Protein AF-X0V969-F1 (afdb_monomer)

Sequence (112 aa):
SYSHISVVVDELPYENVTLEDFVNMVVSQLTTTLQDCRLAQEYSAAIDGMPAVVLVFTYTGDFGGKNVTFREEIVVLVKDKLYYLLKYVVPAEFYEDYADCFELAKSSFGFD

Mean predicted aligned error: 3.29 Å

pLDDT: mean 93.66, std 5.45, range [59.69, 98.62]

Foldseek 3Di:
DPKDKDKDKDFDPDPPDDLVNVVVVVQVVCVVPFAPKDFPDWDWDDQQNFIKIKTWIWGWDDDPNDTFIKIKIWIWGDDPRMIMTTIIIDGPVCCVVCVVVSVVVRNPDYDD

Solvent-accessible surface area (backbone atoms only — not comparable to full-atom values): 6387 Å² total; per-residue (Å²): 130,77,68,46,76,50,76,48,75,47,71,52,96,52,92,87,68,46,63,66,60,50,50,52,50,52,54,50,50,47,51,73,73,40,50,80,35,40,82,75,48,74,49,79,47,66,51,77,87,38,71,27,40,39,39,31,34,37,31,49,45,79,60,93,90,36,85,40,54,32,34,36,39,34,40,40,36,63,58,96,66,29,35,38,39,43,36,41,38,22,46,52,92,54,41,78,84,49,42,67,61,51,51,51,52,55,73,69,46,70,83,134

Organism: NCBI:txid412755

Secondary structure (DSSP, 8-state):
---EEEEEEEE-SSTT--HHHHHHHHHHHHHHHSTT-EEEEEEEEEETTEEEEEEEEEEEEESSSSEEEEEEEEEEEEETTEEEEEEEEEEGGGHHHHHHHHHHHHHH----

Nearest PDB structures (foldseek):
  6xrr-assembly4_H  TM=8.177E-01  e=1.289E-04  Salmonella enterica subsp. enterica serovar Typhimurium str. LT2
  6xrr-assembly3_D  TM=8.148E-01  e=2.866E-04  Salmonella enterica subsp. enterica serovar Typhimurium str. LT2
  6mna-assembly1_A  TM=7.295E-01  e=2.155E-04  Mycobacterium tuberculosis H37Rv
  6xrb-assembly1_A  TM=7.318E-01  e=6.749E-04  Salmonella enterica subsp. enterica serovar Typhimurium str. SL1344
  4pws-assembly1_A  TM=6.669E-01  e=1.816E-04  Mycobacterium tuberculosis

Radius of gyration: 14.26 Å; Cα contacts (8 Å, |Δi|>4): 198; chains: 1; bounding box: 39×22×40 Å

Structure (mmCIF, N/CA/C/O backbone):
data_AF-X0V969-F1
#
_entry.id   AF-X0V969-F1
#
loop_
_atom_site.group_PDB
_atom_site.id
_atom_site.type_symbol
_atom_site.label_atom_id
_atom_site.label_alt_id
_atom_site.label_comp_id
_atom_site.label_asym_id
_atom_site.label_entity_id
_atom_site.label_seq_id
_atom_site.pdbx_PDB_ins_code
_atom_site.Cartn_x
_atom_site.Cartn_y
_atom_site.Cartn_z
_atom_site.occupancy
_atom_site.B_iso_or_equiv
_atom_site.auth_seq_id
_atom_site.auth_comp_id
_atom_site.auth_asym_id
_atom_site.auth_atom_id
_atom_site.pdbx_PDB_model_num
ATOM 1 N N . SER A 1 1 ? 5.744 -12.106 -14.568 1.00 59.69 1 SER A N 1
ATOM 2 C CA . SER A 1 1 ? 5.685 -10.764 -13.961 1.00 59.69 1 SER A CA 1
ATOM 3 C C . SER A 1 1 ? 5.716 -10.930 -12.452 1.00 59.69 1 SER A C 1
ATOM 5 O O . SER A 1 1 ? 5.143 -11.894 -11.958 1.00 59.69 1 SER A O 1
ATOM 7 N N . TYR A 1 2 ? 6.430 -10.067 -11.723 1.00 71.56 2 TYR A N 1
ATOM 8 C CA . TYR A 1 2 ? 6.378 -10.040 -10.254 1.00 71.56 2 TYR A CA 1
ATOM 9 C C . TYR A 1 2 ? 5.294 -9.044 -9.832 1.00 71.56 2 TYR A C 1
ATOM 11 O O . TYR A 1 2 ? 5.583 -7.981 -9.299 1.00 71.56 2 TYR A O 1
ATOM 19 N N . SER A 1 3 ? 4.052 -9.351 -10.203 1.00 85.00 3 SER A N 1
ATOM 20 C CA . SER A 1 3 ? 2.881 -8.590 -9.773 1.00 85.00 3 SER A CA 1
ATOM 21 C C . SER A 1 3 ? 2.292 -9.322 -8.579 1.00 85.00 3 SER A C 1
ATOM 23 O O . SER A 1 3 ? 2.011 -10.519 -8.665 1.00 85.00 3 SER A O 1
ATOM 25 N N . HIS A 1 4 ? 2.146 -8.628 -7.461 1.00 90.44 4 HIS A N 1
ATOM 26 C CA . HIS A 1 4 ? 1.699 -9.221 -6.214 1.00 90.44 4 HIS A CA 1
ATOM 27 C C . HIS A 1 4 ? 0.608 -8.362 -5.587 1.00 90.44 4 HIS A C 1
ATOM 29 O O . HIS A 1 4 ? 0.810 -7.176 -5.339 1.00 90.44 4 HIS A O 1
ATOM 35 N N . ILE A 1 5 ? -0.540 -8.985 -5.326 1.00 93.75 5 ILE A N 1
ATOM 36 C CA . ILE A 1 5 ? -1.601 -8.426 -4.493 1.00 93.75 5 ILE A CA 1
ATOM 37 C C . ILE A 1 5 ? -1.633 -9.248 -3.207 1.00 93.75 5 ILE A C 1
ATOM 39 O O . ILE A 1 5 ? -1.667 -10.480 -3.266 1.00 93.75 5 ILE A O 1
ATOM 43 N N . SER A 1 6 ? -1.613 -8.586 -2.056 1.00 95.06 6 SER A N 1
ATOM 44 C CA . SER A 1 6 ? -1.734 -9.244 -0.755 1.00 95.06 6 SER A CA 1
ATOM 45 C C . SER A 1 6 ? -2.554 -8.442 0.235 1.00 95.06 6 SER A C 1
ATOM 47 O O . SER A 1 6 ? -2.719 -7.231 0.115 1.00 95.06 6 SER A O 1
ATOM 49 N N . VAL A 1 7 ? -3.057 -9.162 1.234 1.00 94.81 7 VAL A N 1
ATOM 50 C CA . VAL A 1 7 ? -3.686 -8.599 2.421 1.00 94.81 7 VAL A CA 1
ATOM 51 C C . VAL A 1 7 ? -2.854 -9.028 3.620 1.00 94.81 7 VAL A C 1
ATOM 53 O O . VAL A 1 7 ? -2.588 -10.217 3.795 1.00 94.81 7 VAL A O 1
ATOM 56 N N . VAL A 1 8 ? -2.440 -8.063 4.431 1.00 95.88 8 VAL A N 1
ATOM 57 C CA . VAL A 1 8 ? -1.822 -8.305 5.736 1.00 95.88 8 VAL A CA 1
ATOM 58 C C . VAL A 1 8 ? -2.806 -7.861 6.801 1.00 95.88 8 VAL A C 1
ATOM 60 O O . VAL A 1 8 ? -3.338 -6.756 6.714 1.00 95.88 8 VAL A O 1
ATOM 63 N N . VAL A 1 9 ? -3.032 -8.724 7.786 1.00 95.75 9 VAL A N 1
ATOM 64 C CA . VAL A 1 9 ? -3.839 -8.430 8.969 1.00 95.75 9 VAL A CA 1
ATOM 65 C C . VAL A 1 9 ? -3.016 -8.795 10.185 1.00 95.75 9 VAL A C 1
ATOM 67 O O . VAL A 1 9 ? -2.494 -9.908 10.249 1.00 95.75 9 VAL A O 1
ATOM 70 N N . ASP A 1 10 ? -2.892 -7.865 11.121 1.00 96.00 10 ASP A N 1
ATOM 71 C CA . ASP A 1 10 ? -2.161 -8.095 12.363 1.00 96.00 10 ASP A CA 1
ATOM 72 C C . ASP A 1 10 ? -2.631 -7.125 13.456 1.00 96.00 10 ASP A C 1
ATOM 74 O O . ASP A 1 10 ? -3.396 -6.187 13.203 1.00 96.00 10 ASP A O 1
ATOM 78 N N . GLU A 1 11 ? -2.179 -7.354 14.683 1.00 95.00 11 GLU A N 1
ATOM 79 C CA . GLU A 1 11 ? -2.475 -6.505 15.832 1.00 95.00 11 GLU A CA 1
ATOM 80 C C . GLU A 1 11 ? -1.676 -5.199 15.792 1.00 95.00 11 GLU A C 1
ATOM 82 O O . GLU A 1 11 ? -0.510 -5.145 15.391 1.00 95.00 11 GLU A O 1
ATOM 87 N N . LEU A 1 12 ? -2.302 -4.112 16.249 1.00 92.19 12 LEU A N 1
ATOM 88 C CA . LEU A 1 12 ? -1.591 -2.858 16.460 1.00 92.19 12 LEU A CA 1
ATOM 89 C C . LEU A 1 12 ? -0.505 -3.040 17.533 1.00 92.19 12 LEU A C 1
ATOM 91 O O . LEU A 1 12 ? -0.763 -3.632 18.581 1.00 92.19 12 LEU A O 1
ATOM 95 N N . PRO A 1 13 ? 0.690 -2.461 17.334 1.00 86.12 13 PRO A N 1
ATOM 96 C CA . PRO A 1 13 ? 1.824 -2.671 18.233 1.00 86.12 13 PRO A CA 1
ATOM 97 C C . PRO A 1 13 ? 1.639 -2.049 19.626 1.00 86.12 13 PRO A C 1
ATOM 99 O O . PRO A 1 13 ? 2.347 -2.427 20.559 1.00 86.12 13 PRO A O 1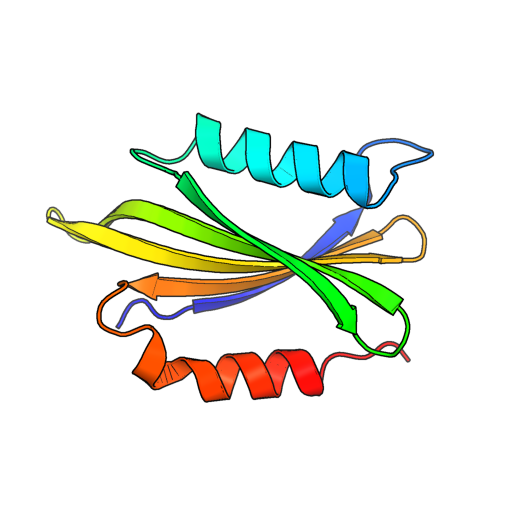
ATOM 102 N N . TYR A 1 14 ? 0.713 -1.095 19.780 1.00 85.62 14 TYR A N 1
ATOM 103 C CA . TYR A 1 14 ? 0.444 -0.409 21.044 1.00 85.62 14 TYR A CA 1
ATOM 104 C C . TYR A 1 14 ? -1.051 -0.137 21.235 1.00 85.62 14 TYR A C 1
ATOM 106 O O . TYR A 1 14 ? -1.807 0.034 20.275 1.00 85.62 14 TYR A O 1
ATOM 114 N N . GLU A 1 15 ? -1.472 -0.028 22.497 1.00 79.88 15 GLU A N 1
ATOM 115 C CA . GLU A 1 15 ? -2.815 0.445 22.828 1.00 79.88 15 GLU A CA 1
ATOM 116 C C . GLU A 1 15 ? -2.972 1.926 22.439 1.00 79.88 15 GLU A C 1
ATOM 118 O O . GLU A 1 15 ? -2.098 2.743 22.717 1.00 79.88 15 GLU A O 1
ATOM 123 N N . ASN A 1 16 ? -4.108 2.274 21.825 1.00 83.88 16 ASN A N 1
ATOM 124 C CA . ASN A 1 16 ? -4.452 3.622 21.330 1.00 83.88 16 ASN A CA 1
ATOM 125 C C . ASN A 1 16 ? -3.719 4.089 20.055 1.00 83.88 16 ASN A C 1
ATOM 127 O O . ASN A 1 16 ? -3.714 5.274 19.741 1.00 83.88 16 ASN A O 1
ATOM 131 N N . VAL A 1 17 ? -3.215 3.119 19.289 1.00 89.75 17 VAL A N 1
ATOM 132 C CA . VAL A 1 17 ? -3.021 3.131 17.830 1.00 89.75 17 VAL A CA 1
ATOM 133 C C . VAL A 1 17 ? -3.944 4.025 16.974 1.00 89.75 17 VAL A C 1
ATOM 135 O O . VAL A 1 17 ? -4.992 3.497 16.597 1.00 89.75 17 VAL A O 1
ATOM 138 N N . THR A 1 18 ? -3.667 5.292 16.629 1.00 91.69 18 THR A N 1
ATOM 139 C CA . THR A 1 18 ? -4.523 5.976 15.625 1.00 91.69 18 THR A CA 1
ATOM 140 C C . THR A 1 18 ? -4.173 5.540 14.197 1.00 91.69 18 THR A C 1
ATOM 142 O O . THR A 1 18 ? -3.068 5.067 13.931 1.00 91.69 18 THR A O 1
ATOM 145 N N . LEU A 1 19 ? -5.108 5.698 13.249 1.00 94.19 19 LEU A N 1
ATOM 146 C CA . LEU A 1 19 ? -4.834 5.420 11.832 1.00 94.19 19 LEU A CA 1
ATOM 147 C C . LEU A 1 19 ? -3.667 6.273 11.308 1.00 94.19 19 LEU A C 1
ATOM 149 O O . LEU A 1 19 ? -2.808 5.756 10.603 1.00 94.19 19 LEU A O 1
ATOM 153 N N . GLU A 1 20 ? -3.615 7.553 11.680 1.00 95.50 20 GLU A N 1
ATOM 154 C CA . GLU A 1 20 ? -2.547 8.476 11.280 1.00 95.50 20 GLU A CA 1
ATOM 155 C C . GLU A 1 20 ? -1.187 8.060 11.855 1.00 95.50 20 GLU A C 1
ATOM 157 O O . GLU A 1 20 ? -0.198 7.994 11.124 1.00 95.50 20 GLU A O 1
ATOM 162 N N . ASP A 1 21 ? -1.137 7.702 13.141 1.00 94.06 21 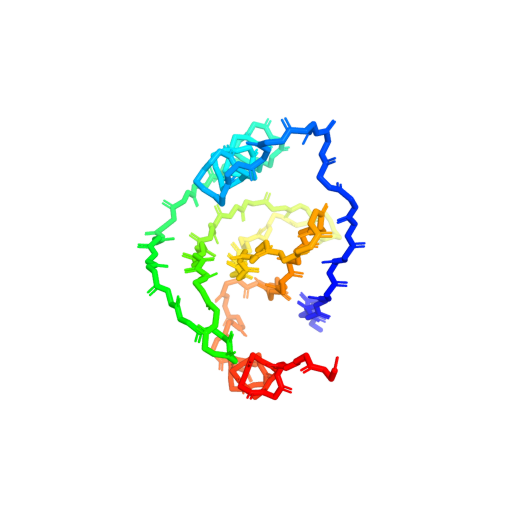ASP A N 1
ATOM 163 C CA . ASP A 1 21 ? 0.079 7.181 13.772 1.00 94.06 21 ASP A CA 1
ATOM 164 C C . ASP A 1 21 ? 0.592 5.943 13.028 1.00 94.06 21 ASP A C 1
ATOM 166 O O . ASP A 1 21 ? 1.779 5.841 12.715 1.00 94.06 21 ASP A O 1
ATOM 170 N N . PHE A 1 22 ? -0.308 5.017 12.689 1.00 95.62 22 PHE A N 1
ATOM 171 C CA . PHE A 1 22 ? 0.063 3.798 11.982 1.00 95.62 22 PHE A CA 1
ATOM 172 C C . PHE A 1 22 ? 0.518 4.064 10.540 1.00 95.62 22 PHE A C 1
ATOM 174 O O . PHE A 1 22 ? 1.515 3.495 10.096 1.00 95.62 22 PHE A O 1
ATOM 181 N N . VAL A 1 23 ? -0.145 4.972 9.819 1.00 97.31 23 VAL A N 1
ATOM 182 C CA . VAL A 1 23 ? 0.293 5.433 8.490 1.00 97.31 23 VAL A CA 1
ATOM 183 C C . VAL A 1 23 ? 1.713 5.993 8.554 1.00 97.31 23 VAL A C 1
ATOM 185 O O . VAL A 1 23 ? 2.568 5.582 7.768 1.00 97.31 23 VAL A O 1
ATOM 188 N N . ASN A 1 24 ? 2.004 6.851 9.534 1.00 96.88 24 ASN A N 1
ATOM 189 C CA . ASN A 1 24 ? 3.342 7.406 9.736 1.00 96.88 24 ASN A CA 1
ATOM 190 C C . ASN A 1 24 ? 4.385 6.314 10.017 1.00 96.88 24 ASN A C 1
ATOM 192 O O . ASN A 1 24 ? 5.509 6.386 9.511 1.00 96.88 24 ASN A O 1
ATOM 196 N N . MET A 1 25 ? 4.022 5.274 10.774 1.00 94.94 25 MET A N 1
ATOM 197 C CA . MET A 1 25 ? 4.888 4.112 10.995 1.00 94.94 25 MET A CA 1
ATOM 198 C C . MET A 1 25 ? 5.175 3.359 9.691 1.00 94.94 25 MET A C 1
ATOM 200 O O . MET A 1 25 ? 6.338 3.058 9.421 1.00 94.94 25 MET A O 1
ATOM 204 N N . VAL A 1 26 ? 4.156 3.102 8.863 1.00 96.19 26 VAL A N 1
ATOM 205 C CA . VAL A 1 26 ? 4.306 2.430 7.559 1.00 96.19 26 VAL A CA 1
ATOM 206 C C . VAL A 1 26 ? 5.202 3.244 6.623 1.00 96.19 26 VAL A C 1
ATOM 208 O O . VAL A 1 26 ? 6.157 2.702 6.063 1.00 96.19 26 VAL A O 1
ATOM 211 N N . VAL A 1 27 ? 4.950 4.550 6.489 1.00 97.88 27 VAL A N 1
ATOM 212 C CA . VAL A 1 27 ? 5.767 5.461 5.669 1.00 97.88 27 VAL A CA 1
ATOM 213 C C . VAL A 1 27 ? 7.217 5.458 6.150 1.00 97.88 27 VAL A C 1
ATOM 215 O O . VAL A 1 27 ? 8.135 5.282 5.346 1.00 97.88 27 VAL A O 1
ATOM 218 N N . SER A 1 28 ? 7.441 5.606 7.457 1.00 97.38 28 SER A N 1
ATOM 219 C CA . SER A 1 28 ? 8.781 5.615 8.051 1.00 97.38 28 SER A CA 1
ATOM 220 C C . SER A 1 28 ? 9.514 4.293 7.817 1.00 97.38 28 SER A C 1
ATOM 222 O O . SER A 1 28 ? 10.659 4.281 7.362 1.00 97.38 28 SER A O 1
ATOM 224 N N . GLN A 1 29 ? 8.845 3.160 8.036 1.00 95.69 29 GLN A N 1
ATOM 225 C CA . GLN A 1 29 ? 9.428 1.842 7.806 1.00 95.69 29 GLN A CA 1
ATOM 226 C C . GLN A 1 29 ? 9.833 1.656 6.341 1.00 95.69 29 GLN A C 1
ATOM 228 O O . GLN A 1 29 ? 10.967 1.270 6.068 1.00 95.69 29 GLN A O 1
ATOM 233 N N . LEU A 1 30 ? 8.953 1.950 5.383 1.00 96.44 30 LEU A N 1
ATOM 234 C CA . LEU A 1 30 ? 9.252 1.740 3.963 1.00 96.44 30 LEU A CA 1
ATOM 235 C C . LEU A 1 30 ? 10.352 2.675 3.463 1.00 96.44 30 LEU A C 1
ATOM 237 O O . LEU A 1 30 ? 11.261 2.233 2.767 1.00 96.44 30 LEU A O 1
ATOM 241 N N . THR A 1 31 ? 10.310 3.952 3.841 1.00 96.69 31 THR A N 1
ATOM 242 C CA . THR A 1 31 ? 11.300 4.946 3.391 1.00 96.69 31 THR A CA 1
ATOM 243 C C . THR A 1 31 ? 12.692 4.733 3.985 1.00 96.69 31 THR A C 1
ATOM 245 O O . THR A 1 31 ? 13.677 5.157 3.387 1.00 96.69 31 THR A O 1
ATOM 248 N N . THR A 1 32 ? 12.797 4.054 5.131 1.00 96.69 32 THR A N 1
ATOM 249 C CA . THR A 1 32 ? 14.087 3.737 5.769 1.00 96.69 32 THR A CA 1
ATOM 250 C C . THR A 1 32 ? 14.649 2.374 5.373 1.00 96.69 32 THR A C 1
ATOM 252 O O . THR A 1 32 ? 15.861 2.175 5.451 1.00 96.69 32 THR A O 1
ATOM 255 N N . THR A 1 33 ? 13.799 1.433 4.955 1.00 95.62 33 THR A N 1
ATOM 256 C CA . THR A 1 33 ? 14.213 0.056 4.635 1.00 95.62 33 THR A CA 1
ATOM 257 C C . THR A 1 33 ? 14.416 -0.189 3.146 1.00 95.62 33 THR A C 1
ATOM 259 O O . THR A 1 33 ? 15.261 -1.006 2.779 1.00 95.62 33 THR A O 1
ATOM 262 N N . LEU A 1 34 ? 13.668 0.502 2.283 1.00 95.38 34 LEU A N 1
ATOM 263 C CA . LEU A 1 34 ? 13.710 0.294 0.841 1.00 95.38 34 LEU A CA 1
ATOM 264 C C . LEU A 1 34 ? 14.600 1.333 0.156 1.00 95.38 34 LEU A C 1
ATOM 266 O O . LEU A 1 34 ? 14.519 2.536 0.411 1.00 95.38 34 LEU A O 1
ATOM 270 N N . GLN A 1 35 ? 15.442 0.857 -0.758 1.00 94.50 35 GLN A N 1
ATOM 271 C CA . GLN A 1 35 ? 16.349 1.705 -1.518 1.00 94.50 35 GLN A CA 1
ATOM 272 C C . GLN A 1 35 ? 15.575 2.658 -2.440 1.00 94.50 35 GLN A C 1
ATOM 274 O O . GLN A 1 35 ? 14.666 2.250 -3.163 1.00 94.50 35 GLN A O 1
ATOM 279 N N . ASP A 1 36 ? 15.979 3.933 -2.441 1.00 96.12 36 ASP A N 1
ATOM 280 C CA . ASP A 1 36 ? 15.385 4.995 -3.265 1.00 96.12 36 ASP A CA 1
ATOM 281 C C . ASP A 1 36 ? 13.864 5.148 -3.076 1.00 96.12 36 ASP A C 1
ATOM 283 O O . ASP A 1 36 ? 13.169 5.660 -3.956 1.00 96.12 36 ASP A O 1
ATOM 287 N N . CYS A 1 37 ? 13.344 4.712 -1.925 1.00 97.81 37 CYS A N 1
ATOM 288 C CA . CYS A 1 37 ? 11.923 4.742 -1.630 1.00 97.81 37 CYS A CA 1
ATOM 289 C C . CYS A 1 37 ? 11.412 6.168 -1.445 1.00 97.81 37 CYS A C 1
ATOM 291 O O . CYS A 1 37 ? 11.995 6.982 -0.724 1.00 97.81 37 CYS A O 1
ATOM 293 N N . ARG A 1 38 ? 10.304 6.476 -2.119 1.00 97.56 38 ARG A N 1
ATOM 294 C CA . ARG A 1 38 ? 9.638 7.776 -2.076 1.00 97.56 38 ARG A CA 1
ATOM 295 C C . ARG A 1 38 ? 8.136 7.577 -2.030 1.00 97.56 38 ARG A C 1
ATOM 297 O O . ARG A 1 38 ? 7.595 6.805 -2.819 1.00 97.56 38 ARG A O 1
ATOM 304 N N . LEU A 1 39 ? 7.478 8.316 -1.144 1.00 98.12 39 LEU A N 1
ATOM 305 C CA . LEU A 1 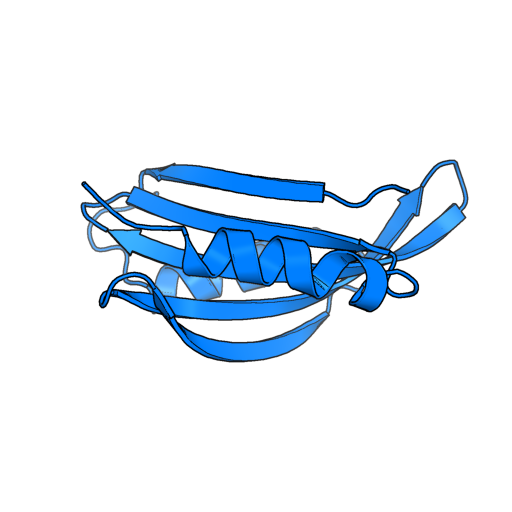39 ? 6.030 8.474 -1.169 1.00 98.12 39 LEU A CA 1
ATOM 306 C C . LEU A 1 39 ? 5.672 9.393 -2.344 1.00 98.12 39 LEU A C 1
ATOM 308 O O . LEU A 1 39 ? 6.075 10.555 -2.377 1.00 98.12 39 LEU A O 1
ATOM 312 N N . ALA A 1 40 ? 4.973 8.851 -3.335 1.00 97.62 40 ALA A N 1
ATOM 313 C CA . ALA A 1 40 ? 4.546 9.565 -4.530 1.00 97.62 40 ALA A CA 1
ATOM 314 C C . ALA A 1 40 ? 3.169 10.212 -4.344 1.00 97.62 40 ALA A C 1
ATOM 316 O O . ALA A 1 40 ? 2.949 11.321 -4.828 1.00 97.62 40 ALA A O 1
ATOM 317 N N . GLN A 1 41 ? 2.244 9.518 -3.674 1.00 97.94 41 GLN A N 1
ATOM 318 C CA . GLN A 1 41 ? 0.894 10.013 -3.402 1.00 97.94 41 GLN A CA 1
ATOM 319 C C . GLN A 1 41 ? 0.388 9.498 -2.057 1.00 97.94 41 GLN A C 1
ATOM 321 O O . GLN A 1 41 ? 0.702 8.381 -1.654 1.00 97.94 41 GLN A O 1
ATOM 326 N N . GLU A 1 42 ? -0.439 10.311 -1.413 1.00 98.25 42 GLU A N 1
ATOM 327 C CA . GLU A 1 42 ? -1.189 9.969 -0.212 1.00 98.25 42 GLU A CA 1
ATOM 328 C C . GLU A 1 42 ? -2.572 10.610 -0.318 1.00 98.25 42 GLU A C 1
ATOM 330 O O . GLU A 1 42 ? -2.686 11.785 -0.680 1.00 98.25 42 GLU A O 1
ATOM 335 N N . TYR A 1 43 ? -3.623 9.844 -0.038 1.00 98.12 43 TYR A N 1
ATOM 336 C CA . TYR A 1 43 ? -4.983 10.369 0.011 1.00 98.12 43 TYR A CA 1
ATOM 337 C C . TYR A 1 43 ? -5.883 9.535 0.920 1.00 98.12 43 TYR A C 1
ATOM 339 O O . TYR A 1 43 ? -5.690 8.334 1.102 1.00 98.12 43 TYR A O 1
ATOM 347 N N . SER A 1 44 ? -6.898 10.181 1.490 1.00 97.69 44 SER A N 1
ATOM 348 C CA . SER A 1 44 ? -7.920 9.495 2.279 1.00 97.69 44 SER A CA 1
ATOM 349 C C . SER A 1 44 ? -8.926 8.785 1.376 1.00 97.69 44 SER A C 1
ATOM 351 O O . SER A 1 44 ? -9.323 9.301 0.330 1.00 97.69 44 SER A O 1
ATOM 353 N N . ALA A 1 45 ? -9.385 7.625 1.824 1.00 95.94 45 ALA A N 1
ATOM 354 C CA . ALA A 1 45 ? -10.431 6.840 1.191 1.00 95.94 45 ALA A CA 1
ATOM 355 C C . ALA A 1 45 ? -11.386 6.279 2.254 1.00 95.94 45 ALA A C 1
ATOM 357 O O . ALA A 1 45 ? -11.185 6.457 3.458 1.00 95.94 45 ALA A O 1
ATOM 358 N N . ALA A 1 46 ? -12.429 5.591 1.798 1.00 94.81 46 ALA A N 1
ATOM 359 C CA . ALA A 1 46 ? -13.254 4.758 2.654 1.00 94.81 46 ALA A CA 1
ATOM 360 C C . ALA A 1 46 ? -13.398 3.372 2.025 1.00 94.81 46 ALA A C 1
ATOM 362 O O . ALA A 1 46 ? -13.733 3.273 0.845 1.00 94.81 46 ALA A O 1
ATOM 363 N N . ILE A 1 47 ? -13.163 2.320 2.807 1.00 94.81 47 ILE A N 1
ATOM 364 C CA . ILE A 1 47 ? -13.429 0.932 2.408 1.00 94.81 47 ILE A CA 1
ATOM 365 C C . ILE A 1 47 ? -14.494 0.404 3.349 1.00 94.81 47 ILE A C 1
ATOM 367 O O . ILE A 1 47 ? -14.332 0.485 4.566 1.00 94.81 47 ILE A O 1
ATOM 371 N N . ASP A 1 48 ? -15.599 -0.069 2.779 1.00 93.19 48 ASP A N 1
ATOM 372 C CA . ASP A 1 48 ? -16.746 -0.562 3.544 1.00 93.19 48 ASP A CA 1
ATOM 373 C C . ASP A 1 48 ? -17.221 0.430 4.631 1.00 93.19 48 ASP A C 1
ATOM 375 O O . ASP A 1 48 ? -17.461 0.101 5.789 1.00 93.19 48 ASP A O 1
ATOM 379 N N . GLY A 1 49 ? -17.256 1.721 4.272 1.00 92.50 49 GLY A N 1
ATOM 380 C CA . GLY A 1 49 ? -17.649 2.812 5.172 1.00 92.50 49 GLY A CA 1
ATOM 381 C C . GLY A 1 49 ? -16.620 3.192 6.244 1.00 92.50 49 GLY A C 1
ATOM 382 O O . GLY A 1 49 ? -16.844 4.162 6.970 1.00 92.50 49 GLY A O 1
ATOM 383 N N . MET A 1 50 ? -15.486 2.495 6.336 1.00 93.75 50 MET A N 1
ATOM 384 C CA . MET A 1 50 ? -14.437 2.796 7.307 1.00 93.75 50 MET A CA 1
ATOM 385 C C . MET A 1 50 ? -13.358 3.712 6.729 1.00 93.75 50 MET A C 1
ATOM 387 O O . MET A 1 50 ? -12.959 3.521 5.578 1.00 93.75 50 MET A O 1
ATOM 391 N N . PRO A 1 51 ? -12.836 4.671 7.517 1.00 96.31 51 PRO A N 1
ATOM 392 C CA . PRO A 1 51 ? -11.718 5.505 7.099 1.00 96.31 51 PRO A CA 1
ATOM 393 C C . PRO A 1 51 ? -10.491 4.670 6.730 1.00 96.31 51 PRO A C 1
ATOM 395 O O . PRO A 1 51 ? -10.071 3.789 7.481 1.00 96.31 51 PRO A O 1
ATOM 398 N N . ALA A 1 52 ? -9.900 4.996 5.590 1.00 97.69 52 ALA A N 1
ATOM 399 C CA . ALA A 1 52 ? -8.673 4.401 5.096 1.00 97.69 52 ALA A CA 1
ATOM 400 C C . ALA A 1 52 ? -7.732 5.490 4.577 1.00 97.69 52 ALA A C 1
ATOM 402 O O . ALA A 1 52 ? -8.166 6.576 4.181 1.00 97.69 52 ALA A O 1
ATOM 403 N N . VAL A 1 53 ? -6.441 5.183 4.533 1.00 98.38 53 VAL A N 1
ATOM 404 C CA . VAL A 1 53 ? -5.445 6.003 3.836 1.00 98.38 53 VAL A CA 1
ATOM 405 C C . VAL A 1 53 ? -4.813 5.162 2.747 1.00 98.38 53 VAL A C 1
ATOM 407 O O . VAL A 1 53 ? -4.386 4.037 2.995 1.00 98.38 53 VAL A O 1
ATOM 410 N N . VAL A 1 54 ? -4.761 5.704 1.537 1.00 98.31 54 VAL A N 1
ATOM 411 C CA . VAL A 1 54 ? -4.054 5.092 0.420 1.00 98.31 54 VAL A CA 1
ATOM 412 C C . VAL A 1 54 ? -2.710 5.776 0.262 1.00 98.31 54 VAL A C 1
ATOM 414 O O . VAL A 1 54 ? -2.631 6.999 0.155 1.00 98.31 54 VAL A O 1
ATOM 417 N N . LEU A 1 55 ? -1.661 4.967 0.232 1.00 98.62 55 LEU A N 1
ATOM 418 C CA . LEU A 1 55 ? -0.282 5.381 0.044 1.00 98.62 55 LEU A CA 1
ATOM 419 C C . LEU A 1 55 ? 0.233 4.782 -1.258 1.00 98.62 55 LEU A C 1
ATOM 421 O O . LEU A 1 55 ? 0.075 3.587 -1.494 1.00 98.62 55 LEU A O 1
ATOM 425 N N . VAL A 1 56 ? 0.883 5.589 -2.087 1.00 98.12 56 VAL A N 1
ATOM 426 C CA . VAL A 1 56 ? 1.544 5.126 -3.309 1.00 98.12 56 VAL A CA 1
ATOM 427 C C . VAL A 1 56 ? 3.025 5.429 -3.192 1.00 98.12 56 VAL A C 1
ATOM 429 O O . VAL A 1 56 ? 3.420 6.593 -3.131 1.00 98.12 56 VAL A O 1
ATOM 432 N N . PHE A 1 57 ? 3.850 4.391 -3.201 1.00 98.25 57 PHE A N 1
ATOM 433 C CA . PHE A 1 57 ? 5.300 4.476 -3.147 1.00 98.25 57 PHE A CA 1
ATOM 434 C C . PHE A 1 57 ? 5.936 4.087 -4.476 1.00 98.25 57 PHE A C 1
ATOM 436 O O . PHE A 1 57 ? 5.400 3.290 -5.249 1.00 98.25 57 PHE A O 1
ATOM 443 N N . THR A 1 58 ? 7.136 4.609 -4.699 1.00 97.94 58 THR A N 1
ATOM 444 C CA . THR A 1 58 ? 8.069 4.108 -5.709 1.00 97.94 58 THR A CA 1
ATOM 445 C C . THR A 1 58 ? 9.402 3.794 -5.053 1.00 97.94 58 THR A C 1
ATOM 447 O O . THR A 1 58 ? 9.883 4.614 -4.272 1.00 97.94 58 THR A O 1
ATOM 450 N N . TYR A 1 59 ? 10.015 2.663 -5.384 1.00 97.31 59 TYR A N 1
ATOM 451 C CA . TYR A 1 59 ? 11.343 2.282 -4.890 1.00 97.31 59 TYR A CA 1
ATOM 452 C C . TYR A 1 59 ? 12.073 1.399 -5.900 1.00 97.31 59 TYR A C 1
ATOM 454 O O . TYR A 1 59 ? 11.467 0.873 -6.834 1.00 97.31 59 TYR A O 1
ATOM 462 N N . THR A 1 60 ? 13.378 1.222 -5.710 1.00 96.50 60 THR A N 1
ATOM 4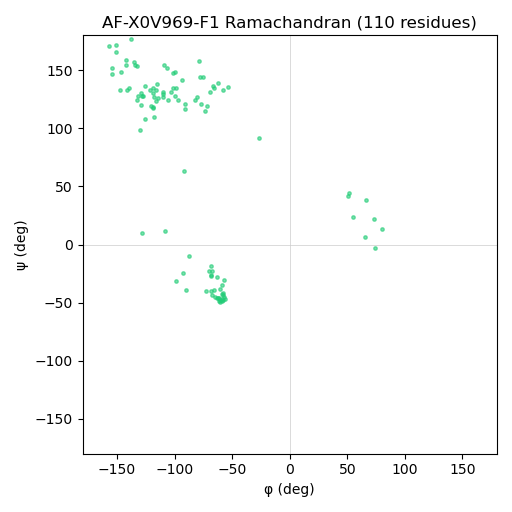63 C CA . THR A 1 60 ? 14.192 0.313 -6.525 1.00 96.50 60 THR A CA 1
ATOM 464 C C . THR A 1 60 ? 14.436 -0.984 -5.757 1.00 96.50 60 THR A C 1
ATOM 466 O O . THR A 1 60 ? 14.778 -0.953 -4.578 1.00 96.50 60 THR A O 1
ATOM 469 N N . GLY A 1 61 ? 14.279 -2.129 -6.421 1.00 92.94 61 GLY A N 1
ATOM 470 C CA . GLY A 1 61 ? 14.609 -3.446 -5.872 1.00 92.94 61 GLY A CA 1
ATOM 471 C C . GLY A 1 61 ? 15.423 -4.286 -6.855 1.00 92.94 61 GLY A C 1
ATOM 472 O O . GLY A 1 61 ? 15.324 -4.092 -8.068 1.00 92.94 61 GLY A O 1
ATOM 473 N N . ASP A 1 62 ? 16.220 -5.223 -6.336 1.00 90.69 62 ASP A N 1
ATOM 474 C CA . ASP A 1 62 ? 16.894 -6.224 -7.167 1.00 90.69 62 ASP A CA 1
ATOM 475 C C . ASP A 1 62 ? 15.929 -7.361 -7.512 1.00 90.69 62 ASP A C 1
ATOM 477 O O . ASP A 1 62 ? 15.330 -7.982 -6.633 1.00 90.69 62 ASP A O 1
ATOM 481 N N . PHE A 1 63 ? 15.801 -7.651 -8.803 1.00 84.56 63 PHE A N 1
ATOM 482 C CA . PHE A 1 63 ? 15.071 -8.807 -9.292 1.00 84.56 63 PHE A CA 1
ATOM 483 C C . PHE A 1 63 ? 15.923 -9.584 -10.292 1.00 84.56 63 PHE A C 1
ATOM 485 O O . PHE A 1 63 ? 16.026 -9.235 -11.471 1.00 84.56 63 PHE A O 1
ATOM 492 N N . GLY A 1 64 ? 16.551 -10.656 -9.808 1.00 84.88 64 GLY A N 1
ATOM 493 C CA . GLY A 1 64 ? 17.404 -11.506 -10.633 1.00 84.88 64 GLY A CA 1
ATOM 494 C C . GLY A 1 64 ? 18.661 -10.785 -11.124 1.00 84.88 64 GLY A C 1
ATOM 495 O O . GLY A 1 64 ? 19.051 -10.972 -12.279 1.00 84.88 64 GLY A O 1
ATOM 496 N N . GLY A 1 65 ? 19.273 -9.945 -10.279 1.00 88.75 65 GLY A N 1
ATOM 497 C CA . GLY A 1 65 ? 20.485 -9.189 -10.611 1.00 88.75 65 GLY A CA 1
ATOM 498 C C . GLY A 1 65 ? 20.237 -7.930 -11.445 1.00 88.75 65 GLY A C 1
ATOM 499 O O . GLY A 1 65 ? 21.173 -7.393 -12.042 1.00 88.75 65 GLY A O 1
ATOM 500 N N . LYS A 1 66 ? 18.980 -7.487 -11.556 1.00 91.06 66 LYS A N 1
ATOM 501 C CA . LYS A 1 66 ? 18.592 -6.254 -12.244 1.00 91.06 66 LYS A CA 1
ATOM 502 C C . LYS A 1 66 ? 17.869 -5.331 -11.279 1.00 91.06 66 LYS A C 1
ATOM 504 O O . LYS A 1 66 ? 16.914 -5.747 -10.630 1.00 91.06 66 LYS A O 1
ATOM 509 N N . ASN A 1 67 ? 18.261 -4.062 -11.288 1.00 93.75 67 ASN A N 1
ATOM 510 C CA . ASN A 1 67 ? 17.519 -3.008 -10.609 1.00 93.75 67 ASN A CA 1
ATOM 511 C C . ASN A 1 67 ? 16.223 -2.728 -11.371 1.00 93.75 67 ASN A C 1
ATOM 513 O O . ASN A 1 67 ? 16.255 -2.331 -12.538 1.00 93.75 67 ASN A O 1
ATOM 517 N N . VAL A 1 68 ? 15.096 -2.933 -10.701 1.00 95.06 68 VAL A N 1
ATOM 518 C CA . VAL A 1 68 ? 13.750 -2.675 -11.211 1.00 95.06 68 VAL A CA 1
ATOM 519 C C . VAL A 1 68 ? 13.093 -1.634 -10.315 1.00 95.06 68 VAL A C 1
ATOM 521 O O . VAL A 1 68 ? 13.166 -1.728 -9.090 1.00 95.06 68 VAL A O 1
ATOM 524 N N . THR A 1 69 ? 12.449 -0.636 -10.917 1.00 96.06 69 THR A N 1
ATOM 525 C CA . THR A 1 69 ? 11.610 0.306 -10.172 1.00 96.06 69 THR A CA 1
ATOM 526 C C . THR A 1 69 ? 10.236 -0.309 -9.962 1.00 96.06 69 THR A C 1
ATOM 528 O O . THR A 1 69 ? 9.561 -0.682 -10.922 1.00 96.06 69 THR A O 1
ATOM 531 N N . PHE A 1 70 ? 9.816 -0.391 -8.709 1.00 96.25 70 PHE A N 1
ATOM 532 C CA . PHE A 1 70 ? 8.498 -0.847 -8.304 1.00 96.25 70 PHE A CA 1
ATOM 533 C C . PHE A 1 70 ? 7.598 0.341 -7.993 1.00 96.25 70 PHE A C 1
ATOM 535 O O . PHE A 1 70 ? 8.060 1.380 -7.514 1.00 96.25 70 PHE A O 1
ATOM 542 N N . ARG A 1 71 ? 6.306 0.160 -8.254 1.00 96.88 71 ARG A N 1
ATOM 543 C CA . ARG A 1 71 ? 5.226 0.972 -7.704 1.00 96.88 71 ARG A CA 1
ATOM 544 C C . ARG A 1 71 ? 4.465 0.095 -6.715 1.00 96.88 71 ARG A C 1
ATOM 546 O O . ARG A 1 71 ? 4.072 -1.019 -7.057 1.00 96.88 71 ARG A O 1
ATOM 553 N N . GLU A 1 72 ? 4.309 0.587 -5.494 1.00 97.12 72 GLU A N 1
ATOM 554 C CA . GLU A 1 72 ? 3.571 -0.092 -4.429 1.00 97.12 72 GLU A CA 1
ATOM 555 C C . GLU A 1 72 ? 2.425 0.800 -3.970 1.00 97.12 72 GLU A C 1
ATOM 557 O O . GLU A 1 72 ? 2.651 1.916 -3.511 1.00 97.12 72 GLU A O 1
ATOM 562 N N . GLU A 1 73 ? 1.197 0.319 -4.114 1.00 97.94 73 GLU A N 1
ATOM 563 C CA . GLU A 1 73 ? 0.012 0.954 -3.551 1.00 97.94 73 GLU A CA 1
ATOM 564 C C . GLU A 1 73 ? -0.440 0.184 -2.314 1.00 97.94 73 GLU A C 1
ATOM 566 O O . GLU A 1 73 ? -0.549 -1.041 -2.342 1.00 97.94 73 GLU A O 1
ATOM 571 N N . ILE A 1 74 ? -0.687 0.902 -1.224 1.00 98.19 74 ILE A N 1
ATOM 572 C CA . ILE A 1 74 ? -1.064 0.338 0.067 1.00 98.19 74 ILE A CA 1
ATOM 573 C C . ILE A 1 74 ? -2.313 1.051 0.558 1.00 98.19 74 ILE A C 1
ATOM 575 O O . ILE A 1 74 ? -2.281 2.256 0.797 1.00 98.19 74 ILE A O 1
ATOM 579 N N . VAL A 1 75 ? -3.393 0.306 0.768 1.00 98.12 75 VAL A N 1
ATOM 580 C CA . VAL A 1 75 ? -4.542 0.781 1.541 1.00 98.12 75 VAL A CA 1
ATOM 581 C C . VAL A 1 75 ? -4.326 0.395 2.994 1.00 98.12 75 VAL A C 1
ATOM 583 O O . VAL A 1 75 ? -4.186 -0.788 3.305 1.00 98.12 75 VAL A O 1
ATOM 586 N N . VAL A 1 76 ? -4.302 1.391 3.869 1.00 98.00 76 VAL A N 1
ATOM 587 C CA . VAL A 1 76 ? -4.116 1.250 5.311 1.00 98.00 76 VAL A CA 1
ATOM 588 C C . VAL A 1 76 ? -5.448 1.480 6.007 1.00 98.00 76 VAL A C 1
ATOM 590 O O . VAL A 1 76 ? -6.064 2.535 5.837 1.00 98.00 76 VAL A O 1
ATOM 593 N N . LEU A 1 77 ? -5.876 0.508 6.811 1.00 95.56 77 LEU A N 1
ATOM 594 C CA . LEU A 1 77 ? -7.081 0.596 7.635 1.00 95.56 77 LEU A CA 1
ATOM 595 C C . LEU A 1 77 ? -6.803 0.103 9.047 1.00 95.56 77 LEU A C 1
ATOM 597 O O . LEU A 1 77 ? -5.941 -0.748 9.258 1.00 95.56 77 LEU A O 1
ATOM 601 N N . VAL A 1 78 ? -7.588 0.593 10.002 1.00 94.12 78 VAL A N 1
ATOM 602 C CA . VAL A 1 78 ? -7.555 0.140 11.393 1.00 94.12 78 VAL A CA 1
ATOM 603 C C . VAL A 1 78 ? -8.980 -0.145 11.859 1.00 94.12 78 VAL A C 1
ATOM 605 O O . VAL A 1 78 ? -9.852 0.714 11.738 1.00 94.12 78 VAL A O 1
ATOM 608 N N . LYS A 1 79 ? -9.213 -1.341 12.407 1.00 91.56 79 LYS A N 1
ATOM 609 C CA . LYS A 1 79 ? -10.502 -1.771 12.969 1.00 91.56 79 LYS A CA 1
ATOM 610 C C . LYS A 1 79 ? -10.262 -2.714 14.145 1.00 91.56 79 LYS A C 1
ATOM 612 O O . LYS A 1 79 ? -9.474 -3.643 14.024 1.00 91.56 79 LYS A O 1
ATOM 617 N N . ASP A 1 80 ? -10.941 -2.492 15.271 1.00 90.69 80 ASP A N 1
ATOM 618 C CA . ASP A 1 80 ? -10.945 -3.404 16.429 1.00 90.69 80 ASP A CA 1
ATOM 619 C C . ASP A 1 80 ? -9.543 -3.819 16.928 1.00 90.69 80 ASP A C 1
ATOM 621 O O . ASP A 1 80 ? -9.290 -4.983 17.218 1.00 90.69 80 ASP A O 1
ATOM 625 N N . LYS A 1 81 ? -8.621 -2.849 17.038 1.00 90.56 81 LYS A N 1
ATOM 626 C CA . LYS A 1 81 ? -7.194 -3.040 17.392 1.00 90.56 81 LYS A CA 1
ATOM 627 C C . LYS A 1 81 ? -6.357 -3.831 16.375 1.00 90.56 81 LYS A C 1
ATOM 629 O O . LYS A 1 81 ? -5.185 -4.094 16.638 1.00 90.56 81 LYS A O 1
ATOM 634 N N . LEU A 1 82 ? -6.919 -4.160 15.219 1.00 94.62 82 LEU A N 1
ATOM 635 C CA . LEU A 1 82 ? -6.210 -4.752 14.092 1.00 94.62 82 LEU A CA 1
ATOM 636 C C . LEU A 1 82 ? -5.915 -3.679 13.049 1.00 94.62 82 LEU A C 1
ATOM 63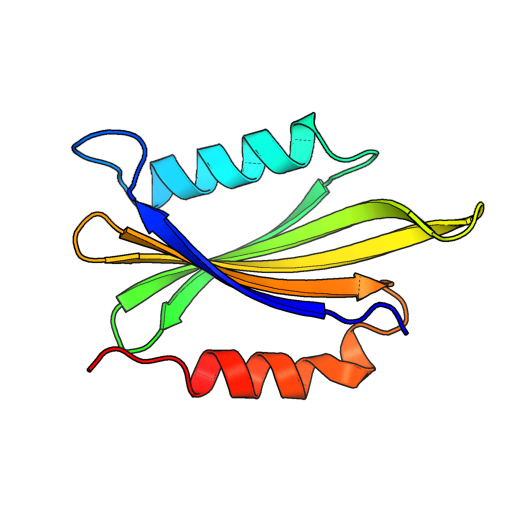8 O O . LEU A 1 82 ? -6.714 -2.757 12.848 1.00 94.62 82 LEU A O 1
ATOM 642 N N . TYR A 1 83 ? -4.793 -3.824 12.356 1.00 95.12 83 TYR A N 1
ATOM 643 C CA . TYR A 1 83 ? -4.535 -3.092 11.128 1.00 95.12 83 TYR A CA 1
ATOM 644 C C . TYR A 1 83 ? -4.656 -4.014 9.920 1.00 95.12 83 TYR A C 1
ATOM 646 O O . TYR A 1 83 ? -4.400 -5.217 9.989 1.00 95.12 83 TYR A O 1
ATOM 654 N N . TYR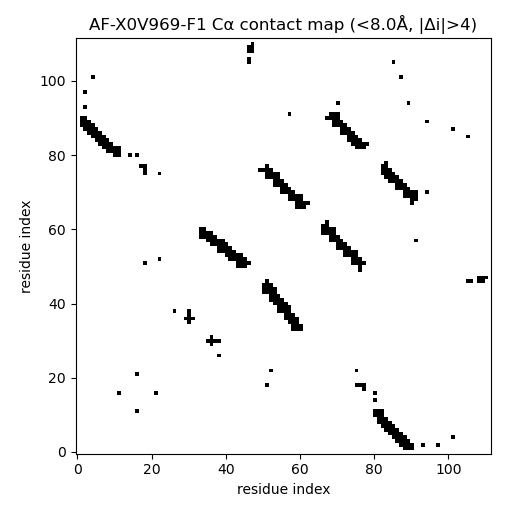 A 1 84 ? -5.022 -3.413 8.797 1.00 96.38 84 TYR A N 1
ATOM 655 C CA . TYR A 1 84 ? -5.180 -4.080 7.517 1.00 96.38 84 TYR A CA 1
ATOM 656 C C . TYR A 1 84 ? -4.358 -3.319 6.488 1.00 96.38 84 TYR A C 1
ATOM 658 O O . TYR A 1 84 ? -4.493 -2.100 6.360 1.00 96.38 84 TYR A O 1
ATOM 666 N N . LEU A 1 85 ? -3.507 -4.039 5.761 1.00 97.44 85 LEU A N 1
ATOM 667 C CA . LEU A 1 85 ? -2.772 -3.515 4.616 1.00 97.44 85 LEU A CA 1
ATOM 668 C C . LEU A 1 85 ? -3.187 -4.298 3.377 1.00 97.44 85 LEU A C 1
ATOM 670 O O . LEU A 1 85 ? -2.820 -5.466 3.245 1.00 97.44 85 LEU A O 1
ATOM 674 N N . LEU A 1 86 ? -3.915 -3.664 2.463 1.00 97.44 86 LEU A N 1
ATOM 675 C CA . LEU A 1 86 ? -4.110 -4.202 1.117 1.00 97.44 86 LEU A CA 1
ATOM 676 C C . LEU A 1 86 ? -3.002 -3.632 0.249 1.00 97.44 86 LEU A C 1
ATOM 678 O O . LEU A 1 86 ? -2.920 -2.418 0.080 1.00 97.44 86 LEU A O 1
ATOM 682 N N . LYS A 1 87 ? -2.145 -4.497 -0.278 1.00 97.38 87 LYS A N 1
ATOM 683 C CA . LYS A 1 87 ? -0.952 -4.105 -1.020 1.00 97.38 87 LYS A C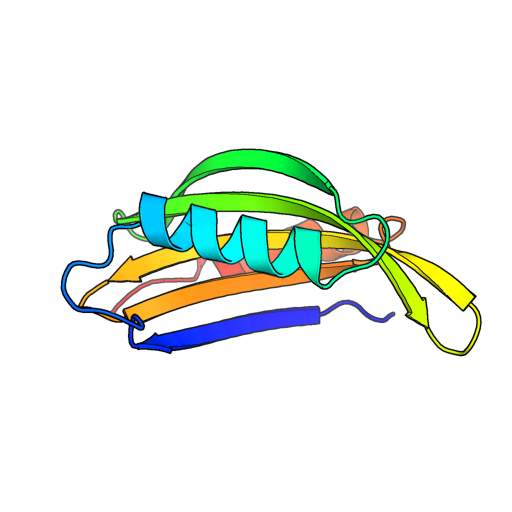A 1
ATOM 684 C C . LYS A 1 87 ? -1.046 -4.544 -2.464 1.00 97.38 87 LYS A C 1
ATOM 686 O O . LYS A 1 87 ? -1.413 -5.685 -2.738 1.00 97.38 87 LYS A O 1
ATOM 691 N N . TYR A 1 88 ? -0.622 -3.669 -3.360 1.00 97.12 88 TYR A N 1
ATOM 692 C CA . TYR A 1 88 ? -0.378 -3.961 -4.760 1.00 97.12 88 TYR A CA 1
ATOM 693 C C . TYR A 1 88 ? 1.038 -3.539 -5.117 1.00 97.12 88 TY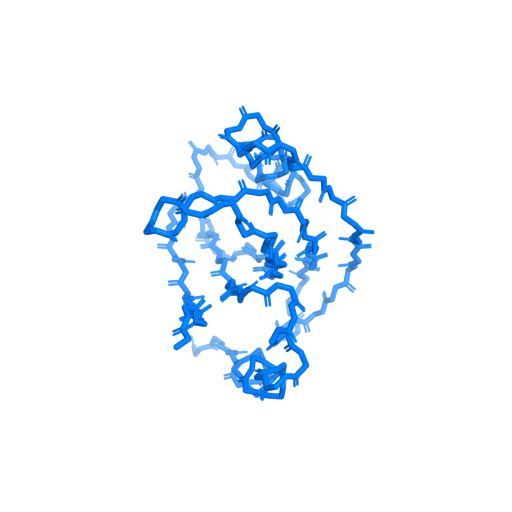R A C 1
ATOM 695 O O . TYR A 1 88 ? 1.338 -2.351 -5.187 1.00 97.12 88 TYR A O 1
ATOM 703 N N . VAL A 1 89 ? 1.910 -4.526 -5.317 1.00 95.81 89 VAL A N 1
ATOM 704 C CA . VAL A 1 89 ? 3.325 -4.337 -5.644 1.00 95.81 89 VAL A CA 1
ATOM 705 C C . VAL A 1 89 ? 3.583 -4.866 -7.040 1.00 95.81 89 VAL A C 1
ATOM 707 O O . VAL A 1 89 ? 3.293 -6.025 -7.347 1.00 95.81 89 VAL A O 1
ATOM 710 N N . VAL A 1 90 ? 4.150 -4.024 -7.892 1.00 95.50 90 VAL A N 1
ATOM 711 C CA . VAL A 1 90 ? 4.358 -4.345 -9.303 1.00 95.50 90 VAL A CA 1
ATOM 712 C C . VAL A 1 90 ? 5.525 -3.528 -9.859 1.00 95.50 90 VAL A C 1
ATOM 714 O O . VAL A 1 90 ? 5.738 -2.394 -9.417 1.00 95.50 90 VAL A O 1
ATOM 717 N N . PRO A 1 91 ? 6.318 -4.047 -10.817 1.00 95.31 91 PRO A N 1
ATOM 718 C CA . PRO A 1 91 ? 7.227 -3.201 -11.576 1.00 95.31 91 PRO A CA 1
ATOM 719 C C . PRO A 1 91 ? 6.449 -2.042 -12.199 1.00 95.31 91 PRO A C 1
ATOM 721 O O . PRO A 1 91 ? 5.370 -2.246 -12.753 1.00 95.31 91 PRO A O 1
ATOM 724 N N . ALA A 1 92 ? 6.991 -0.830 -12.119 1.00 94.25 92 ALA A N 1
ATOM 725 C CA . ALA A 1 92 ? 6.266 0.385 -12.485 1.00 94.25 92 ALA A CA 1
ATOM 726 C C . ALA A 1 92 ? 5.742 0.364 -13.935 1.00 94.25 92 ALA A C 1
ATOM 728 O O . ALA A 1 92 ? 4.681 0.917 -14.205 1.00 94.25 92 ALA A O 1
ATOM 729 N N . GLU A 1 93 ? 6.448 -0.317 -14.844 1.00 93.44 93 GLU A N 1
ATOM 730 C CA . GLU A 1 93 ? 6.050 -0.484 -16.249 1.00 93.44 93 GLU A CA 1
ATOM 731 C C . GLU A 1 93 ? 4.789 -1.341 -16.456 1.00 93.44 93 GLU A C 1
ATOM 733 O O . GLU A 1 93 ? 4.124 -1.182 -17.472 1.00 93.44 93 GLU A O 1
ATOM 738 N N . PHE A 1 94 ? 4.436 -2.206 -15.498 1.00 93.75 94 PHE A N 1
ATOM 739 C CA . PHE A 1 94 ? 3.265 -3.093 -15.565 1.00 93.75 94 PHE A CA 1
ATOM 740 C C . PHE A 1 94 ? 2.141 -2.665 -14.617 1.00 93.75 94 PHE A C 1
ATOM 742 O O . PHE A 1 94 ? 1.226 -3.446 -14.362 1.00 93.75 94 PHE A O 1
ATOM 749 N N . TYR A 1 95 ? 2.213 -1.463 -14.036 1.00 92.88 95 TYR A N 1
ATOM 750 C CA . TYR A 1 95 ? 1.237 -1.050 -13.028 1.00 92.88 95 TYR A CA 1
ATOM 751 C C . TYR A 1 95 ? -0.188 -0.993 -13.589 1.00 92.88 95 TYR A C 1
ATOM 753 O O . TYR A 1 95 ? -1.101 -1.544 -12.976 1.00 92.88 95 TYR A O 1
ATOM 761 N N . GLU A 1 96 ? -0.363 -0.392 -14.767 1.00 93.56 96 GLU A N 1
ATOM 762 C CA . GLU A 1 96 ? -1.679 -0.248 -15.402 1.00 93.56 96 GLU A CA 1
ATOM 763 C C . GLU A 1 96 ? -2.253 -1.601 -15.866 1.00 93.56 96 GLU A C 1
ATOM 765 O O . GLU A 1 96 ? -3.466 -1.780 -15.864 1.00 93.56 96 GLU A O 1
ATOM 770 N N . ASP A 1 97 ? -1.403 -2.589 -16.176 1.00 93.25 97 ASP A N 1
ATOM 771 C CA . ASP A 1 97 ? -1.833 -3.903 -16.686 1.00 93.25 97 ASP A CA 1
ATOM 772 C C . ASP A 1 97 ? -2.698 -4.691 -15.687 1.00 93.25 97 ASP A C 1
ATOM 774 O O . ASP A 1 97 ? -3.505 -5.530 -16.092 1.00 93.25 97 ASP A O 1
ATOM 778 N N . TYR A 1 98 ? -2.512 -4.456 -14.382 1.00 88.38 98 TYR A N 1
ATOM 779 C CA . TYR A 1 98 ? -3.226 -5.171 -13.316 1.00 88.38 98 TYR A CA 1
ATOM 780 C C . TYR A 1 98 ? -3.890 -4.240 -12.294 1.00 88.38 98 TYR A C 1
ATOM 782 O O . TYR A 1 98 ? -4.384 -4.724 -11.273 1.00 88.38 98 TYR A O 1
ATOM 790 N N . ALA A 1 99 ? -3.935 -2.928 -12.555 1.00 92.00 99 ALA A N 1
ATOM 791 C CA . ALA A 1 99 ? -4.569 -1.957 -11.664 1.00 92.00 99 ALA A CA 1
ATOM 792 C C . ALA A 1 99 ? -6.049 -2.301 -11.419 1.00 92.00 99 ALA A C 1
ATOM 794 O O . ALA A 1 99 ? -6.481 -2.358 -10.270 1.00 92.00 99 ALA A O 1
ATOM 795 N N . ASP A 1 100 ? -6.786 -2.670 -12.472 1.00 94.31 100 ASP A N 1
ATOM 796 C CA . ASP A 1 100 ? -8.196 -3.075 -12.376 1.00 94.31 100 ASP A CA 1
ATOM 797 C C . ASP A 1 100 ? -8.408 -4.285 -11.451 1.00 94.31 100 ASP A C 1
ATOM 799 O O . ASP A 1 100 ? -9.403 -4.361 -10.729 1.00 94.31 100 ASP A O 1
ATOM 803 N N . CYS A 1 101 ? -7.461 -5.231 -11.426 1.00 92.31 101 CYS A N 1
ATOM 804 C CA . CYS A 1 101 ? -7.524 -6.383 -10.525 1.00 92.31 101 CYS A CA 1
ATOM 805 C C . CYS A 1 101 ? -7.406 -5.951 -9.060 1.00 92.31 101 CYS A C 1
ATOM 807 O O . CYS A 1 101 ? -8.087 -6.503 -8.193 1.00 92.31 101 CYS A O 1
ATOM 809 N N . PHE A 1 102 ? -6.547 -4.969 -8.779 1.00 94.88 102 PHE A N 1
ATOM 810 C CA . PHE A 1 102 ? -6.412 -4.425 -7.436 1.00 94.88 102 PHE A CA 1
ATOM 811 C C . PHE A 1 102 ? -7.612 -3.566 -7.040 1.00 94.88 102 PHE A C 1
ATOM 813 O O . PHE A 1 102 ? -8.095 -3.696 -5.918 1.00 94.88 102 PHE A O 1
ATOM 820 N N . GLU A 1 103 ? -8.156 -2.758 -7.952 1.00 94.56 103 GLU A N 1
ATOM 821 C CA . GLU A 1 103 ? -9.406 -2.025 -7.714 1.00 94.56 103 GLU A CA 1
ATOM 822 C C . GLU A 1 103 ? -10.566 -2.967 -7.393 1.00 94.56 103 GLU A C 1
ATOM 824 O O . GLU A 1 103 ? -11.308 -2.738 -6.435 1.00 94.56 103 GLU A O 1
ATOM 829 N N . LEU A 1 104 ? -10.685 -4.079 -8.123 1.00 93.50 104 LEU A N 1
ATOM 830 C CA . LEU A 1 104 ? -11.689 -5.095 -7.830 1.00 93.50 104 LEU A CA 1
ATOM 831 C C . LEU A 1 104 ? -11.494 -5.666 -6.420 1.00 93.50 104 LEU A C 1
ATOM 833 O O . LEU A 1 104 ? -12.451 -5.707 -5.649 1.00 93.50 104 LEU A O 1
ATOM 837 N N . ALA A 1 105 ? -10.259 -6.028 -6.056 1.00 92.19 105 ALA A N 1
ATOM 838 C CA . ALA A 1 105 ? -9.936 -6.520 -4.718 1.00 92.19 105 ALA A CA 1
ATOM 839 C C . ALA A 1 105 ? -10.305 -5.498 -3.628 1.00 92.19 105 ALA A C 1
ATOM 841 O O . ALA A 1 105 ? -11.004 -5.858 -2.680 1.00 92.19 105 ALA A O 1
ATOM 842 N N . LYS A 1 106 ? -9.921 -4.224 -3.797 1.00 93.25 106 LYS A N 1
ATOM 843 C CA . LYS A 1 106 ? -10.261 -3.123 -2.881 1.00 93.25 106 LYS A CA 1
ATOM 844 C C . LYS A 1 106 ? -11.771 -2.943 -2.737 1.00 93.25 106 LYS A C 1
ATOM 846 O O . LYS A 1 106 ? -12.264 -2.853 -1.621 1.00 93.25 106 LYS A O 1
ATOM 851 N N . SER A 1 107 ? -12.504 -2.926 -3.851 1.00 92.81 107 SER A N 1
ATOM 852 C CA . SER A 1 107 ? -13.961 -2.732 -3.854 1.00 92.81 107 SER A CA 1
ATOM 853 C C . SER A 1 107 ? -14.737 -3.903 -3.244 1.00 92.81 107 SER A C 1
ATOM 855 O O . SER A 1 107 ? -15.840 -3.714 -2.740 1.00 92.81 107 SER A O 1
ATOM 857 N N . SER A 1 108 ? -14.161 -5.107 -3.286 1.00 91.81 108 SER A N 1
ATOM 858 C CA . SER A 1 108 ? -14.740 -6.320 -2.703 1.00 91.81 108 SER A CA 1
ATOM 859 C C . SER A 1 108 ? -14.387 -6.524 -1.230 1.00 91.81 108 SER A C 1
ATOM 861 O O . SER A 1 108 ? -14.926 -7.427 -0.594 1.00 91.81 108 SER A O 1
ATOM 863 N N . PHE A 1 109 ? -13.456 -5.728 -0.698 1.00 92.81 109 PHE A N 1
ATOM 864 C CA . PHE A 1 109 ? -13.005 -5.862 0.675 1.00 92.81 109 PHE A CA 1
ATOM 865 C C . PHE A 1 109 ? -14.048 -5.270 1.622 1.00 92.81 109 PHE A C 1
ATOM 867 O O . PHE A 1 109 ? -14.380 -4.088 1.532 1.00 92.81 109 PHE A O 1
ATOM 874 N N . GLY A 1 110 ? -14.547 -6.099 2.530 1.00 89.56 110 GLY A N 1
ATOM 875 C CA . GLY A 1 110 ? -15.551 -5.724 3.514 1.00 89.56 110 GLY A CA 1
ATOM 876 C C . GLY A 1 110 ?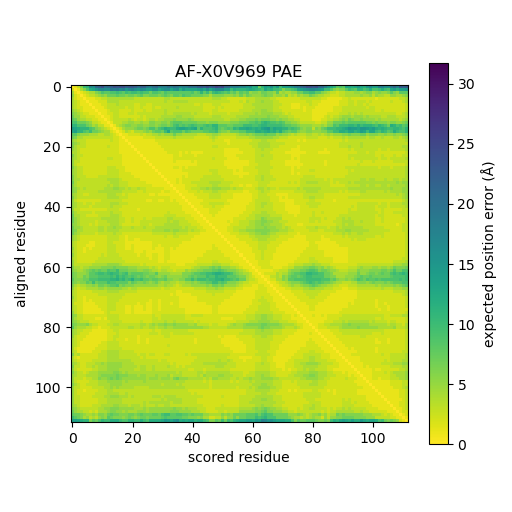 -15.420 -6.557 4.779 1.00 89.56 110 GLY A C 1
ATOM 877 O O . GLY A 1 110 ? -14.622 -7.499 4.841 1.00 89.56 110 GLY A O 1
ATOM 878 N N . PHE A 1 111 ? -16.182 -6.176 5.794 1.00 86.94 111 PHE A N 1
ATOM 879 C CA . PHE A 1 111 ? -16.151 -6.801 7.105 1.00 86.94 111 PHE A CA 1
ATOM 880 C C . PHE A 1 111 ? -17.517 -7.396 7.436 1.00 86.94 111 PHE A C 1
ATOM 882 O O . PHE A 1 111 ? -18.493 -6.661 7.557 1.00 86.94 111 PHE A O 1
ATOM 889 N N . ASP A 1 112 ? -17.549 -8.716 7.623 1.00 80.12 112 ASP A N 1
ATOM 890 C CA . ASP A 1 112 ? -18.722 -9.435 8.135 1.00 80.12 112 ASP A CA 1
ATOM 891 C C . ASP A 1 112 ? -18.887 -9.277 9.661 1.00 80.12 112 ASP A C 1
ATOM 893 O O . ASP A 1 112 ? -17.859 -9.159 10.378 1.00 80.12 112 ASP A O 1
#